Protein AF-X0K736-F1 (afdb_monomer_lite)

Secondary structure (DSSP, 8-state):
---PPTTHHHHHHHHHHTT-HHHHHHHHHHTTS-EETTEE-S-TTSPPEEHHHHHHHHHHHHHHH-HHHHHHHHHHHTT--TT-S-HHHHHHHHHHHHTTT--

Sequence (103 aa):
MVTFVEPWKTTYIDSIRQKRYGDAIWARYCIEGGVENGVIIGQGPNPDITVLDQTREDALEAKMNEPELFAEALELYRNTSSADGHPEVLEIIFDTDRMEHQD

Foldseek 3Di:
DQQFDPPLVVQLVVCVVQLLVQSNLQSVLPRSPQDDPQWRHDDPPDDIDGSQRVLLVVLLVCCVPPVVVLVVVLVSNVPHDPPRPGVSSNVSSVVSVVPPPDD

pLDDT: mean 89.6, std 13.62, range [35.59, 98.5]

Structure (mmCIF, N/CA/C/O backbone):
data_AF-X0K736-F1
#
_entry.id   AF-X0K736-F1
#
loop_
_atom_site.group_PDB
_atom_site.id
_atom_site.type_symbol
_atom_site.label_atom_id
_atom_site.label_alt_id
_atom_site.label_comp_id
_atom_site.label_asym_id
_atom_site.label_entity_id
_atom_site.label_seq_id
_atom_site.pdbx_PDB_ins_code
_atom_site.Cartn_x
_atom_site.Cartn_y
_atom_site.Cartn_z
_atom_site.occupancy
_atom_site.B_iso_or_equiv
_atom_site.auth_seq_id
_atom_site.auth_comp_id
_atom_site.auth_asym_id
_atom_site.auth_atom_id
_atom_site.pdbx_PDB_model_num
ATOM 1 N N . MET A 1 1 ? 2.415 14.792 -21.076 1.00 55.19 1 MET A N 1
ATOM 2 C CA . MET A 1 1 ? 1.302 13.823 -21.008 1.00 55.19 1 MET A CA 1
ATOM 3 C C . MET A 1 1 ? 1.765 12.736 -20.060 1.00 55.19 1 MET A C 1
ATOM 5 O O . MET A 1 1 ? 2.778 12.118 -20.360 1.00 55.19 1 MET A O 1
ATOM 9 N N . VAL A 1 2 ? 1.129 12.594 -18.894 1.00 64.56 2 VAL A N 1
ATOM 10 C CA . VAL A 1 2 ? 1.463 11.501 -17.968 1.00 64.56 2 VAL A CA 1
ATOM 11 C C . VAL A 1 2 ? 1.065 10.202 -18.658 1.00 64.56 2 VAL A C 1
ATOM 13 O O . VAL A 1 2 ? -0.057 10.088 -19.154 1.00 64.56 2 VAL A O 1
ATOM 16 N N . THR A 1 3 ? 2.009 9.273 -18.776 1.00 79.69 3 THR A N 1
ATOM 17 C CA . THR A 1 3 ? 1.763 7.968 -19.391 1.00 79.69 3 THR A CA 1
ATOM 18 C C . THR A 1 3 ? 1.707 6.952 -18.271 1.00 79.69 3 THR A C 1
ATOM 20 O O . THR A 1 3 ? 2.706 6.735 -17.596 1.00 79.69 3 THR A O 1
ATOM 23 N N . PHE A 1 4 ? 0.535 6.358 -18.060 1.00 86.38 4 PHE A N 1
ATOM 24 C CA . PHE A 1 4 ? 0.381 5.291 -17.081 1.00 86.38 4 PHE A CA 1
ATOM 25 C C . PHE A 1 4 ? 0.829 3.966 -17.682 1.00 86.38 4 PHE A C 1
ATOM 27 O O . PHE A 1 4 ? 0.331 3.566 -18.738 1.00 86.38 4 PHE A O 1
ATOM 34 N N . VAL A 1 5 ? 1.776 3.310 -17.019 1.00 89.62 5 VAL A N 1
ATOM 35 C CA . VAL A 1 5 ? 2.409 2.090 -17.514 1.00 89.62 5 VAL A CA 1
ATOM 36 C C . VAL A 1 5 ? 1.667 0.840 -17.031 1.00 89.62 5 VAL A C 1
ATOM 38 O O . VAL A 1 5 ? 1.158 0.772 -15.909 1.00 89.62 5 VAL A O 1
ATOM 41 N N . GLU A 1 6 ? 1.594 -0.170 -17.895 1.00 91.56 6 GLU A N 1
ATOM 42 C CA . GLU A 1 6 ? 1.133 -1.508 -17.514 1.00 91.56 6 GLU A CA 1
ATOM 43 C C . GLU A 1 6 ? 2.297 -2.320 -16.911 1.00 91.56 6 GLU A C 1
ATOM 45 O O . GLU A 1 6 ? 3.446 -2.106 -17.306 1.00 91.56 6 GLU A O 1
ATOM 50 N N . PRO A 1 7 ? 2.033 -3.256 -15.976 1.00 93.69 7 PRO A N 1
ATOM 51 C CA . PRO A 1 7 ? 0.711 -3.685 -15.498 1.00 93.69 7 PRO A CA 1
ATOM 52 C C . PRO A 1 7 ? 0.119 -2.800 -14.387 1.00 93.69 7 PRO A C 1
ATOM 54 O O . PRO A 1 7 ? -0.999 -3.040 -13.940 1.00 93.69 7 PRO A O 1
ATOM 57 N N . TRP A 1 8 ? 0.851 -1.787 -13.917 1.00 95.31 8 TRP A N 1
ATOM 58 C CA . TRP A 1 8 ? 0.534 -1.046 -12.691 1.00 95.31 8 TRP A CA 1
ATOM 59 C C . TRP A 1 8 ? -0.812 -0.329 -12.723 1.00 95.31 8 TRP A C 1
ATOM 61 O O . TRP A 1 8 ? -1.521 -0.317 -11.720 1.00 95.31 8 TRP A O 1
ATOM 71 N N . LYS A 1 9 ? -1.220 0.194 -13.881 1.00 94.38 9 LYS A N 1
ATOM 72 C CA . LYS A 1 9 ? -2.563 0.756 -14.053 1.00 94.38 9 LYS A CA 1
ATOM 73 C C . LYS A 1 9 ? -3.659 -0.282 -13.800 1.00 94.38 9 LYS A C 1
ATOM 75 O O . LYS A 1 9 ? -4.609 -0.002 -13.067 1.00 94.38 9 LYS A O 1
ATOM 80 N N . THR A 1 10 ? -3.545 -1.458 -14.413 1.00 96.31 10 THR A N 1
ATOM 81 C CA . THR A 1 10 ? -4.508 -2.549 -14.215 1.00 96.31 10 THR A CA 1
ATOM 82 C C . THR A 1 10 ? -4.480 -3.031 -12.767 1.00 96.31 10 THR A C 1
ATOM 84 O O . THR A 1 10 ? -5.533 -3.123 -12.136 1.00 96.31 10 THR A O 1
ATOM 87 N N . THR A 1 11 ? -3.283 -3.226 -12.204 1.00 96.88 11 THR A N 1
ATOM 88 C CA . THR A 1 11 ? -3.093 -3.613 -10.801 1.00 96.88 11 THR A CA 1
ATOM 89 C C . THR A 1 11 ? -3.772 -2.630 -9.856 1.00 96.88 11 THR A C 1
ATOM 91 O O . THR A 1 11 ? -4.523 -3.062 -8.994 1.00 96.88 11 THR A O 1
ATOM 94 N N . TYR A 1 12 ? -3.595 -1.319 -10.043 1.00 97.19 12 TYR A N 1
ATOM 95 C CA . TYR A 1 12 ? -4.221 -0.294 -9.205 1.00 97.19 12 TYR A CA 1
ATOM 96 C C . TYR A 1 12 ? -5.747 -0.459 -9.129 1.00 97.19 12 TYR A C 1
ATOM 98 O O . TYR A 1 12 ? -6.327 -0.526 -8.044 1.00 97.19 12 TYR A O 1
ATOM 106 N N . ILE A 1 13 ? -6.401 -0.578 -10.288 1.00 97.00 13 ILE A N 1
ATOM 107 C CA . ILE A 1 13 ? -7.862 -0.684 -10.380 1.00 97.00 13 ILE A CA 1
ATOM 108 C C . ILE A 1 13 ? -8.360 -1.996 -9.766 1.00 97.00 13 ILE A C 1
ATOM 110 O O . ILE A 1 13 ? -9.324 -1.996 -8.994 1.00 97.00 13 ILE A O 1
ATOM 114 N N . ASP A 1 14 ? -7.727 -3.115 -10.111 1.00 98.19 14 ASP A N 1
ATOM 115 C CA . ASP A 1 14 ? -8.155 -4.430 -9.641 1.00 98.19 14 ASP A CA 1
ATOM 116 C C . ASP A 1 14 ? -7.914 -4.599 -8.141 1.00 98.19 14 ASP A C 1
ATOM 118 O O . ASP A 1 14 ? -8.773 -5.136 -7.440 1.00 98.19 14 ASP A O 1
ATOM 122 N N . SER A 1 15 ? -6.806 -4.072 -7.625 1.00 98.19 15 SER A N 1
ATOM 123 C CA . SER A 1 15 ? -6.492 -4.069 -6.199 1.00 98.19 15 SER A CA 1
ATOM 124 C C . SER A 1 15 ? -7.526 -3.291 -5.387 1.00 98.19 15 SER A C 1
ATOM 126 O O . SER A 1 15 ? -8.032 -3.825 -4.403 1.00 98.19 15 SER A O 1
ATOM 128 N N . ILE A 1 16 ? -7.966 -2.111 -5.842 1.00 97.62 16 ILE A N 1
ATOM 129 C CA . ILE A 1 16 ? -9.068 -1.378 -5.189 1.00 97.62 16 ILE A CA 1
ATOM 130 C C . ILE A 1 16 ? -10.350 -2.216 -5.167 1.00 97.62 16 ILE A C 1
ATOM 132 O O . ILE A 1 16 ? -10.982 -2.370 -4.122 1.00 97.62 16 ILE A O 1
ATOM 136 N N . ARG A 1 17 ? -10.734 -2.801 -6.309 1.00 97.75 17 ARG A N 1
ATOM 137 C CA . ARG A 1 17 ? -11.958 -3.619 -6.417 1.00 97.75 17 ARG A CA 1
ATOM 138 C C . ARG A 1 17 ? -11.926 -4.849 -5.515 1.00 97.75 17 ARG A C 1
ATOM 140 O O . ARG A 1 17 ? -12.962 -5.255 -4.995 1.00 97.75 17 ARG A O 1
ATOM 147 N N . GLN A 1 18 ? -10.749 -5.436 -5.341 1.00 98.12 18 GLN A N 1
ATOM 148 C CA . GLN A 1 18 ? -10.521 -6.620 -4.515 1.00 98.12 18 GLN A CA 1
ATOM 149 C C . GLN A 1 18 ? -10.193 -6.280 -3.056 1.00 98.12 18 GLN A C 1
ATOM 151 O O . GLN A 1 18 ? -9.929 -7.193 -2.275 1.00 98.12 18 GLN A O 1
ATOM 156 N N . LYS A 1 19 ? -10.225 -4.992 -2.681 1.00 98.25 19 LYS A N 1
ATOM 157 C CA . LYS A 1 19 ? -9.849 -4.489 -1.353 1.00 98.25 19 LYS A CA 1
ATOM 158 C C . LYS A 1 19 ? -8.420 -4.866 -0.948 1.00 98.25 19 LYS A C 1
ATOM 160 O O . LYS A 1 19 ? -8.170 -5.113 0.219 1.00 98.25 19 LYS A O 1
ATOM 165 N N . ARG A 1 20 ? -7.497 -4.955 -1.902 1.00 98.50 20 ARG A N 1
ATOM 166 C CA . ARG A 1 20 ? -6.055 -5.112 -1.663 1.00 98.50 20 ARG A CA 1
ATOM 167 C C . ARG A 1 20 ? -5.425 -3.720 -1.645 1.00 98.50 20 ARG A C 1
ATOM 169 O O . ARG A 1 20 ? -4.910 -3.247 -2.655 1.00 98.50 20 ARG A O 1
ATOM 176 N N . TYR A 1 21 ? -5.628 -2.982 -0.560 1.00 98.44 21 TYR A N 1
ATOM 177 C CA . TYR A 1 21 ? -5.279 -1.561 -0.517 1.00 98.44 21 TYR A CA 1
ATOM 178 C C . TYR A 1 21 ? -3.767 -1.301 -0.497 1.00 98.44 21 TYR A C 1
ATOM 180 O O . TYR A 1 21 ? -3.336 -0.309 -1.083 1.00 98.44 21 TYR A O 1
ATOM 188 N N . GLY A 1 22 ? -2.965 -2.195 0.084 1.00 98.06 22 GLY A N 1
ATOM 189 C CA . GLY A 1 22 ? -1.504 -2.137 0.025 1.00 98.06 22 GLY A CA 1
ATOM 190 C C . GLY A 1 22 ? -1.017 -2.242 -1.416 1.00 98.06 22 GLY A C 1
ATOM 191 O O . GLY A 1 22 ? -0.325 -1.349 -1.905 1.00 98.06 22 GLY A O 1
ATOM 192 N N . ASP A 1 23 ? -1.502 -3.246 -2.151 1.00 98.38 23 ASP A N 1
ATOM 193 C CA . ASP A 1 23 ? -1.229 -3.389 -3.587 1.00 98.38 23 ASP A CA 1
ATOM 194 C C . ASP A 1 23 ? -1.668 -2.168 -4.408 1.00 98.38 23 ASP A C 1
ATOM 196 O O . ASP A 1 23 ? -1.008 -1.802 -5.382 1.00 98.38 23 ASP A O 1
ATOM 200 N N . ALA A 1 24 ? -2.798 -1.542 -4.062 1.00 98.12 24 ALA A N 1
ATOM 201 C CA . ALA A 1 24 ? -3.265 -0.343 -4.753 1.00 98.12 24 ALA A CA 1
ATOM 202 C C . ALA A 1 24 ? -2.313 0.842 -4.521 1.00 98.12 24 ALA A C 1
ATOM 204 O O . ALA A 1 24 ? -1.945 1.534 -5.469 1.00 98.12 24 ALA A O 1
ATOM 205 N N . ILE A 1 25 ? -1.873 1.068 -3.285 1.00 97.19 25 ILE A N 1
ATOM 206 C CA . ILE A 1 25 ? -0.926 2.142 -2.958 1.00 97.19 25 ILE A CA 1
ATOM 207 C C . ILE A 1 25 ? 0.432 1.875 -3.618 1.00 97.19 25 ILE A C 1
ATOM 209 O O . ILE A 1 25 ? 0.976 2.761 -4.274 1.00 97.19 25 ILE A O 1
ATOM 213 N N . TRP A 1 26 ? 0.933 0.641 -3.557 1.00 97.06 26 TRP A N 1
ATOM 214 C CA . TRP A 1 26 ? 2.162 0.246 -4.247 1.00 97.06 26 TRP A CA 1
ATOM 215 C C . TRP A 1 26 ? 2.083 0.510 -5.756 1.00 97.06 26 TRP A C 1
ATOM 217 O O . TRP A 1 26 ? 2.961 1.145 -6.350 1.00 97.06 26 TRP A O 1
ATOM 227 N N . ALA A 1 27 ? 0.990 0.073 -6.389 1.00 96.31 27 ALA A N 1
ATOM 228 C CA . ALA A 1 27 ? 0.766 0.280 -7.812 1.00 96.31 27 ALA A CA 1
ATOM 229 C C . ALA A 1 27 ? 0.698 1.768 -8.180 1.00 96.31 27 ALA A C 1
ATOM 231 O O . ALA A 1 27 ? 1.158 2.132 -9.260 1.00 96.31 27 ALA A O 1
ATOM 232 N N . ARG A 1 28 ? 0.185 2.632 -7.291 1.00 94.38 28 ARG A N 1
ATOM 233 C CA . ARG A 1 28 ? 0.157 4.088 -7.496 1.00 94.38 28 ARG A CA 1
ATOM 234 C C . ARG A 1 28 ? 1.563 4.669 -7.638 1.00 94.38 28 ARG A C 1
ATOM 236 O O . ARG A 1 28 ? 1.759 5.480 -8.534 1.00 94.38 28 ARG A O 1
ATOM 243 N N . TYR A 1 29 ? 2.533 4.248 -6.829 1.00 92.00 29 TYR A N 1
ATOM 244 C CA . TYR A 1 29 ? 3.919 4.709 -6.997 1.00 92.00 29 TYR A CA 1
ATOM 245 C C . TYR A 1 29 ? 4.546 4.188 -8.294 1.00 92.00 29 TYR A C 1
ATOM 247 O O . TYR A 1 29 ? 5.314 4.886 -8.950 1.00 92.00 29 TYR A O 1
ATOM 255 N N . CYS A 1 30 ? 4.179 2.977 -8.711 1.00 91.69 30 CYS A N 1
ATOM 256 C CA . CYS A 1 30 ? 4.745 2.354 -9.903 1.00 91.69 30 CYS A CA 1
ATOM 257 C C . CYS A 1 30 ? 4.108 2.829 -11.224 1.00 91.69 30 CYS A C 1
ATOM 259 O O . CYS A 1 30 ? 4.695 2.635 -12.291 1.00 91.69 30 CYS A O 1
ATOM 261 N N . ILE A 1 31 ? 2.913 3.435 -11.186 1.00 90.50 31 ILE A N 1
ATOM 262 C CA . ILE A 1 31 ? 2.090 3.704 -12.379 1.00 90.50 31 ILE A CA 1
ATOM 263 C C . ILE A 1 31 ? 2.730 4.687 -13.365 1.00 90.50 31 ILE A C 1
ATOM 265 O O . ILE A 1 31 ? 2.385 4.666 -14.544 1.00 90.50 31 ILE A O 1
ATOM 269 N N . GLU A 1 32 ? 3.678 5.512 -12.922 1.00 85.06 32 GLU A N 1
ATOM 270 C CA . GLU A 1 32 ? 4.410 6.455 -13.780 1.00 85.06 32 GLU A CA 1
ATOM 271 C C . GLU A 1 32 ? 5.710 5.869 -14.362 1.00 85.06 32 GLU A C 1
ATOM 273 O O . GLU A 1 32 ? 6.394 6.530 -15.140 1.00 85.06 32 GLU A O 1
ATOM 278 N N . GLY A 1 33 ? 6.045 4.615 -14.033 1.00 78.38 33 GLY A N 1
ATOM 279 C CA . GLY A 1 33 ? 7.183 3.892 -14.612 1.00 78.38 33 GLY A CA 1
ATOM 280 C C . GLY A 1 33 ? 8.548 4.253 -14.023 1.00 78.38 33 GLY A C 1
ATOM 281 O O . GLY A 1 33 ? 9.560 3.804 -14.548 1.00 78.38 33 GLY A O 1
ATOM 282 N N . GLY A 1 34 ? 8.582 5.033 -12.942 1.00 83.56 34 GLY A N 1
ATOM 283 C CA . GLY A 1 34 ? 9.804 5.444 -12.246 1.00 83.56 34 GLY A CA 1
ATOM 284 C C . GLY A 1 34 ? 10.158 4.580 -11.038 1.00 83.56 34 GLY A C 1
ATOM 285 O O . GLY A 1 34 ? 10.776 5.096 -10.120 1.00 83.56 34 GLY A O 1
ATOM 286 N N . VAL A 1 35 ? 9.726 3.315 -10.984 1.00 87.19 35 VAL A N 1
ATOM 287 C CA . VAL A 1 35 ? 10.015 2.420 -9.850 1.00 87.19 35 VAL A CA 1
ATOM 288 C C . VAL A 1 35 ? 10.713 1.155 -10.328 1.00 87.19 35 VAL A C 1
ATOM 290 O O . VAL A 1 35 ? 10.162 0.400 -11.129 1.00 87.19 35 VAL A O 1
ATOM 293 N N . GLU A 1 36 ? 11.897 0.890 -9.782 1.00 87.25 36 GLU A N 1
ATOM 294 C CA . GLU A 1 36 ? 12.688 -0.313 -10.030 1.00 87.25 36 GLU A CA 1
ATOM 295 C C . GLU A 1 36 ? 12.979 -1.027 -8.707 1.00 87.25 36 GLU A C 1
ATOM 297 O O . GLU A 1 36 ? 13.526 -0.440 -7.780 1.00 87.25 36 GLU A O 1
ATOM 302 N N . ASN A 1 37 ? 12.601 -2.306 -8.597 1.00 87.19 37 ASN A N 1
ATOM 303 C CA . ASN A 1 37 ? 12.803 -3.121 -7.387 1.00 87.19 37 ASN A CA 1
ATOM 304 C C . ASN A 1 37 ? 12.312 -2.449 -6.083 1.00 87.19 37 ASN A C 1
ATOM 306 O O . ASN A 1 37 ? 12.945 -2.579 -5.038 1.00 87.19 37 ASN A O 1
ATOM 310 N N . GLY A 1 38 ? 11.189 -1.724 -6.148 1.00 86.62 38 GLY A N 1
ATOM 311 C CA . GLY A 1 38 ? 10.623 -1.007 -4.998 1.00 86.62 38 GLY A CA 1
ATOM 312 C C . GLY A 1 38 ? 11.320 0.313 -4.661 1.00 86.62 38 GLY A C 1
ATOM 313 O O . GLY A 1 38 ? 11.042 0.891 -3.612 1.00 86.62 38 GLY A O 1
ATOM 314 N N . VAL A 1 39 ? 12.203 0.799 -5.532 1.00 90.12 39 VAL A N 1
ATOM 315 C CA . VAL A 1 39 ? 12.904 2.077 -5.396 1.00 90.12 39 VAL A CA 1
ATOM 316 C C . VAL A 1 39 ? 12.396 3.041 -6.457 1.00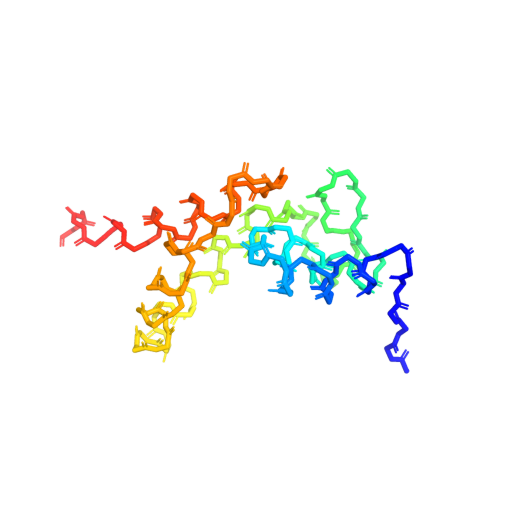 90.12 39 VAL A C 1
ATOM 318 O O . VAL A 1 39 ? 12.368 2.702 -7.637 1.00 90.12 39 VAL A O 1
ATOM 321 N N . ILE A 1 40 ? 11.975 4.229 -6.039 1.00 87.69 40 ILE A N 1
ATOM 322 C CA . ILE A 1 40 ? 11.582 5.327 -6.914 1.00 87.69 40 ILE A CA 1
ATOM 323 C C . ILE A 1 40 ? 12.867 5.968 -7.453 1.00 87.69 40 ILE A C 1
ATOM 325 O O . ILE A 1 40 ? 13.649 6.539 -6.695 1.00 87.69 40 ILE A O 1
ATOM 329 N N . ILE A 1 41 ? 13.083 5.851 -8.762 1.00 82.62 41 ILE A N 1
ATOM 330 C CA . ILE A 1 41 ? 14.276 6.311 -9.476 1.00 82.62 41 ILE A CA 1
ATOM 331 C C . ILE A 1 41 ? 13.957 7.588 -10.257 1.00 82.62 41 ILE A C 1
ATOM 333 O O . ILE A 1 41 ? 12.961 7.672 -10.980 1.00 82.62 41 ILE A O 1
ATOM 337 N N . GLY A 1 42 ? 14.852 8.575 -10.176 1.00 65.00 42 GLY A N 1
ATOM 338 C CA . GLY A 1 42 ? 14.893 9.696 -11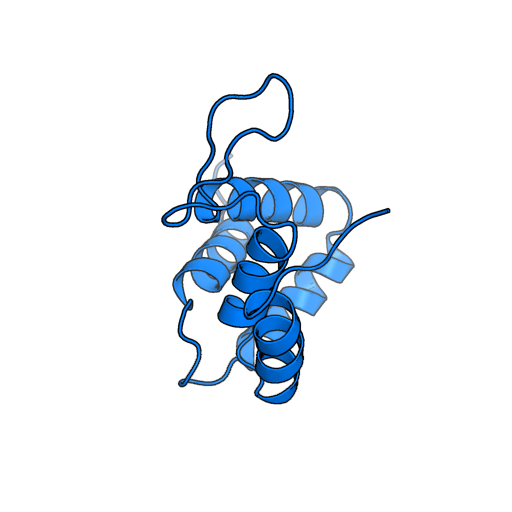.123 1.00 65.00 42 GLY A CA 1
ATOM 339 C C . GLY A 1 42 ? 13.788 10.751 -10.981 1.00 65.00 42 GLY A C 1
ATOM 340 O O . GLY A 1 42 ? 13.591 11.546 -11.903 1.00 65.00 42 GLY A O 1
ATOM 341 N N . GLN A 1 43 ? 13.083 10.801 -9.849 1.00 59.41 43 GLN A N 1
ATOM 342 C CA . GLN A 1 43 ? 12.106 11.852 -9.549 1.00 59.41 43 GLN A CA 1
ATOM 343 C C . GLN A 1 43 ? 12.799 13.039 -8.845 1.00 59.41 43 GLN A C 1
ATOM 345 O O . GLN A 1 43 ? 12.898 13.103 -7.624 1.00 59.41 43 GLN A O 1
ATOM 350 N N . GLY A 1 44 ? 13.287 14.009 -9.628 1.00 59.69 44 GLY A N 1
ATOM 351 C CA . GLY A 1 44 ? 13.793 15.297 -9.120 1.00 59.69 44 GLY A CA 1
ATOM 352 C C . GLY A 1 44 ? 15.257 15.299 -8.630 1.00 59.69 44 GLY A C 1
ATOM 353 O O . GLY A 1 44 ? 16.030 14.420 -8.994 1.00 59.69 44 GLY A O 1
ATOM 354 N N . PRO A 1 45 ? 15.686 16.321 -7.858 1.00 58.78 45 PRO A N 1
ATOM 355 C CA . PRO A 1 45 ? 17.058 16.439 -7.342 1.00 58.78 45 PRO A CA 1
ATOM 356 C C . PRO A 1 45 ? 17.348 15.529 -6.134 1.00 58.78 45 PRO A C 1
ATOM 358 O O . PRO A 1 45 ? 18.446 15.587 -5.580 1.00 58.78 45 PRO A O 1
ATOM 361 N N . ASN A 1 46 ? 16.363 14.743 -5.698 1.00 57.41 46 ASN A N 1
ATOM 362 C CA . ASN A 1 46 ? 16.435 13.927 -4.495 1.00 57.41 46 ASN A CA 1
ATOM 363 C C . ASN A 1 46 ? 17.069 12.556 -4.784 1.00 57.41 46 ASN A C 1
ATOM 365 O O . ASN A 1 46 ? 16.989 12.070 -5.914 1.00 57.41 46 ASN A O 1
ATOM 369 N N . PRO A 1 47 ? 17.727 11.945 -3.783 1.00 68.62 47 PRO A N 1
ATOM 370 C CA . PRO A 1 47 ? 18.267 10.598 -3.911 1.00 68.62 47 PRO A CA 1
ATOM 371 C C . PRO A 1 47 ? 17.150 9.574 -4.133 1.00 68.62 47 PRO A C 1
ATOM 373 O O . PRO A 1 47 ? 16.006 9.801 -3.743 1.00 68.62 47 PRO A O 1
ATOM 376 N N . ASP A 1 48 ? 17.519 8.435 -4.718 1.00 84.19 48 ASP A N 1
ATOM 377 C CA . ASP A 1 48 ? 16.657 7.260 -4.826 1.00 84.19 48 ASP A CA 1
ATOM 378 C C . ASP A 1 48 ? 16.027 6.936 -3.458 1.00 84.19 48 ASP A C 1
ATOM 380 O O . ASP A 1 48 ? 16.735 6.781 -2.457 1.00 84.19 48 ASP A O 1
ATOM 384 N N . ILE A 1 49 ? 14.698 6.843 -3.415 1.00 89.12 49 ILE A N 1
ATOM 385 C CA . ILE A 1 49 ? 13.920 6.585 -2.197 1.00 89.12 49 ILE A CA 1
ATOM 386 C C . ILE A 1 49 ? 13.098 5.316 -2.381 1.00 89.12 49 ILE A C 1
ATOM 388 O O . ILE A 1 49 ? 12.589 5.038 -3.466 1.00 89.12 49 ILE A O 1
ATOM 392 N N . THR A 1 50 ? 12.972 4.501 -1.336 1.00 92.75 50 THR A N 1
ATOM 393 C CA . THR A 1 50 ? 12.123 3.311 -1.422 1.00 92.75 50 THR A CA 1
ATOM 394 C C . THR A 1 50 ? 10.648 3.712 -1.412 1.00 92.75 50 THR A C 1
ATOM 396 O O . THR A 1 50 ? 10.262 4.692 -0.777 1.00 92.75 50 THR A O 1
ATOM 399 N N . VAL A 1 51 ? 9.793 2.929 -2.072 1.00 93.56 51 VAL A N 1
ATOM 400 C CA . VAL A 1 51 ? 8.332 3.116 -2.026 1.00 93.56 51 VAL A CA 1
ATOM 401 C C . VAL A 1 51 ? 7.823 3.124 -0.581 1.00 93.56 51 VAL A C 1
ATOM 403 O O . VAL A 1 51 ? 6.911 3.875 -0.249 1.00 93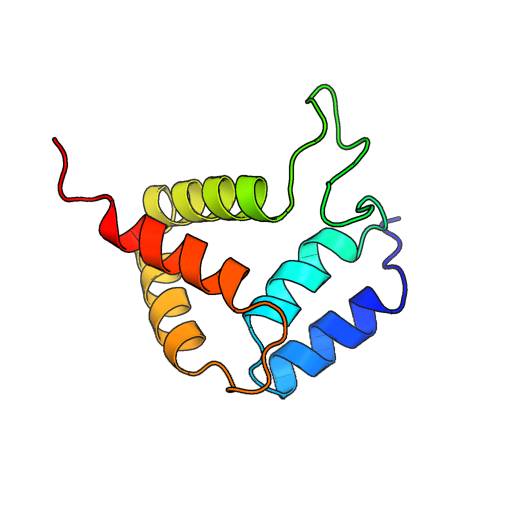.56 51 VAL A O 1
ATOM 406 N N . LEU A 1 52 ? 8.436 2.326 0.295 1.00 94.94 52 LEU A N 1
ATOM 407 C CA . LEU A 1 52 ? 8.078 2.237 1.709 1.00 94.94 52 LEU A CA 1
ATOM 408 C C . LEU A 1 52 ? 8.451 3.501 2.492 1.00 94.94 52 LEU A C 1
ATOM 410 O O . LEU A 1 52 ? 7.657 3.973 3.305 1.00 94.94 52 LEU A O 1
ATOM 414 N N . ASP A 1 53 ? 9.629 4.072 2.239 1.00 92.94 53 ASP A N 1
ATOM 415 C CA . ASP A 1 53 ? 10.037 5.323 2.880 1.00 92.94 53 ASP A CA 1
ATOM 416 C C . ASP A 1 53 ? 9.189 6.497 2.387 1.00 92.94 53 ASP A C 1
ATOM 418 O O . ASP A 1 53 ? 8.692 7.257 3.216 1.00 92.94 53 ASP A O 1
ATOM 422 N N . GLN A 1 54 ? 8.907 6.575 1.081 1.00 93.44 54 GLN A N 1
ATOM 423 C CA . GLN A 1 54 ? 7.989 7.583 0.541 1.00 93.44 54 GLN A CA 1
ATOM 424 C C . GLN A 1 54 ? 6.569 7.415 1.101 1.00 93.44 54 GLN A C 1
ATOM 426 O O . GLN A 1 54 ? 5.929 8.397 1.456 1.00 93.44 54 GLN A O 1
ATOM 431 N N . THR A 1 55 ? 6.090 6.176 1.262 1.00 95.69 55 THR A N 1
ATOM 432 C CA . THR A 1 55 ? 4.791 5.902 1.902 1.00 95.69 55 THR A CA 1
ATOM 433 C C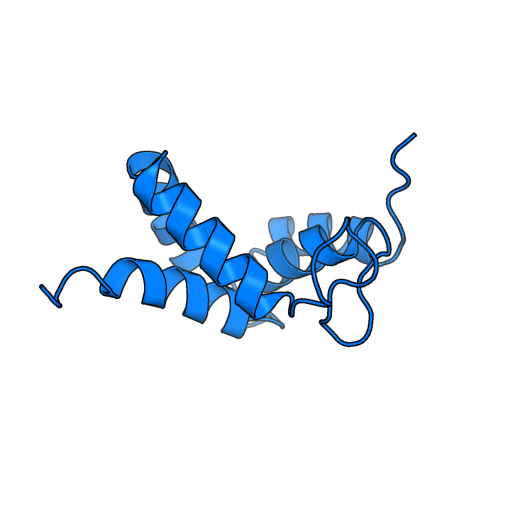 . THR A 1 55 ? 4.753 6.454 3.326 1.00 95.69 55 THR A C 1
ATOM 435 O O . THR A 1 55 ? 3.738 7.008 3.743 1.00 95.69 55 THR A O 1
ATOM 438 N N . ARG A 1 56 ? 5.845 6.314 4.089 1.00 95.19 56 ARG A N 1
ATOM 439 C CA . ARG A 1 56 ? 5.932 6.854 5.451 1.00 95.19 56 ARG A CA 1
ATOM 440 C C . ARG A 1 56 ? 5.873 8.379 5.453 1.00 95.19 56 ARG A C 1
ATOM 442 O O . ARG A 1 56 ? 5.150 8.937 6.276 1.00 95.19 56 ARG A O 1
ATOM 449 N N . GLU A 1 57 ? 6.621 9.032 4.565 1.00 94.00 57 GLU A N 1
ATOM 450 C CA . GLU A 1 57 ? 6.609 10.493 4.418 1.00 94.00 57 GLU A CA 1
ATOM 451 C C . GLU A 1 57 ? 5.211 11.000 4.049 1.00 94.00 57 GLU A C 1
ATOM 453 O O . GLU A 1 57 ? 4.671 11.855 4.751 1.00 94.00 57 GLU A O 1
ATOM 458 N N . ASP A 1 58 ? 4.579 10.394 3.042 1.00 94.56 58 ASP A N 1
ATOM 459 C CA . ASP A 1 58 ? 3.231 10.754 2.597 1.00 94.56 58 ASP A CA 1
ATOM 460 C C . ASP A 1 58 ? 2.189 10.511 3.705 1.00 94.56 58 ASP A C 1
ATOM 462 O O . ASP A 1 58 ? 1.265 11.304 3.881 1.00 94.56 58 ASP A O 1
ATOM 466 N N . ALA A 1 59 ? 2.334 9.438 4.493 1.00 96.19 59 ALA A N 1
ATOM 467 C CA . ALA A 1 59 ? 1.458 9.158 5.630 1.00 96.19 59 ALA A CA 1
ATOM 468 C C . ALA A 1 59 ? 1.612 10.196 6.752 1.00 96.19 59 ALA A C 1
ATOM 470 O O . ALA A 1 59 ? 0.613 10.611 7.341 1.00 96.19 59 ALA A O 1
ATOM 471 N N . LEU A 1 60 ? 2.845 10.621 7.054 1.00 95.81 60 LEU A N 1
ATOM 472 C CA . LEU A 1 60 ? 3.119 11.671 8.041 1.00 95.81 60 LEU A CA 1
ATOM 473 C C . LEU A 1 60 ? 2.540 13.011 7.582 1.00 95.81 60 LEU A C 1
ATOM 475 O O . LEU A 1 60 ? 1.890 13.701 8.368 1.00 95.81 60 LEU A O 1
ATOM 479 N N . GLU A 1 61 ? 2.732 13.354 6.309 1.00 95.00 61 GLU A N 1
ATOM 480 C CA . GLU A 1 61 ? 2.178 14.565 5.711 1.00 95.00 61 GLU A CA 1
ATOM 481 C C . GLU A 1 61 ? 0.644 14.551 5.741 1.00 95.00 61 GLU A C 1
ATOM 483 O O . GLU A 1 61 ? 0.031 15.516 6.200 1.00 95.00 61 GLU A O 1
ATOM 488 N N . ALA A 1 62 ? 0.017 13.446 5.326 1.00 95.56 62 ALA A N 1
ATOM 489 C CA . ALA A 1 62 ? -1.434 13.289 5.346 1.00 95.56 62 ALA A CA 1
ATOM 490 C C . ALA A 1 62 ? -1.998 13.387 6.768 1.00 95.56 62 ALA A C 1
ATOM 492 O O . ALA A 1 62 ? -2.981 14.089 6.989 1.00 95.56 62 ALA A O 1
ATOM 493 N N . LYS A 1 63 ? -1.358 12.748 7.753 1.00 95.31 63 LYS A N 1
ATOM 494 C CA . LYS A 1 63 ? -1.765 12.841 9.161 1.00 95.31 63 LYS A CA 1
ATOM 495 C C . LYS A 1 63 ? -1.680 14.274 9.691 1.00 95.31 63 LYS A C 1
ATOM 497 O O . LYS A 1 63 ? -2.564 14.703 10.427 1.00 95.31 63 LYS A O 1
ATOM 502 N N . MET A 1 64 ? -0.631 15.011 9.326 1.00 95.56 64 MET A N 1
ATOM 503 C CA . MET A 1 64 ? -0.417 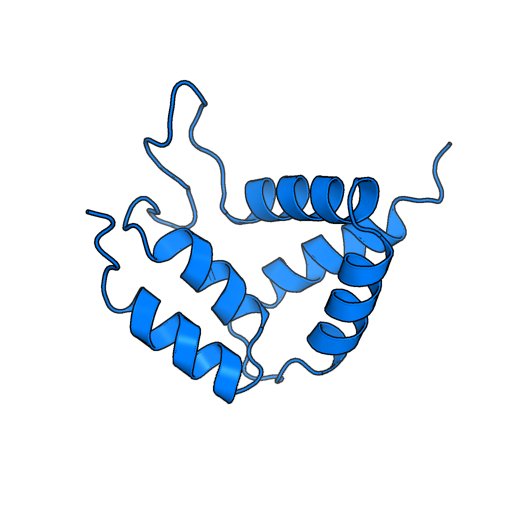16.388 9.778 1.00 95.56 64 MET A CA 1
ATOM 504 C C . MET A 1 64 ? -1.383 17.379 9.117 1.00 95.56 64 MET A C 1
ATOM 506 O O . MET A 1 64 ? -1.904 18.271 9.785 1.00 95.56 64 MET A O 1
ATOM 510 N N . ASN A 1 65 ? -1.607 17.240 7.810 1.00 96.69 65 ASN A N 1
ATOM 511 C CA . ASN A 1 65 ? -2.342 18.222 7.013 1.00 96.69 65 ASN A CA 1
ATOM 512 C C . ASN A 1 65 ? -3.837 17.898 6.889 1.00 96.69 65 ASN A C 1
ATOM 514 O O . ASN A 1 65 ? -4.657 18.813 6.813 1.00 96.69 65 ASN A O 1
ATOM 518 N N . GLU A 1 66 ? -4.199 16.615 6.877 1.00 96.31 66 GLU A N 1
ATOM 519 C CA . GLU A 1 66 ? -5.560 16.118 6.649 1.00 96.31 66 GLU A CA 1
ATOM 520 C C . GLU A 1 66 ? -5.936 14.992 7.644 1.00 96.31 66 GLU A C 1
ATOM 522 O O . GLU A 1 66 ? -6.322 13.895 7.232 1.00 96.31 66 GLU A O 1
ATOM 527 N N . PRO A 1 67 ? -5.862 15.230 8.971 1.00 95.25 67 PRO A N 1
ATOM 528 C CA . PRO A 1 67 ? -6.011 14.182 9.989 1.00 95.25 67 PRO A CA 1
ATOM 529 C C . PRO A 1 67 ? -7.351 13.431 9.934 1.00 95.25 67 PRO A C 1
ATOM 531 O O . PRO A 1 67 ? -7.396 12.237 10.220 1.00 95.25 67 PRO A O 1
ATOM 534 N N . GLU A 1 68 ? -8.443 14.102 9.551 1.0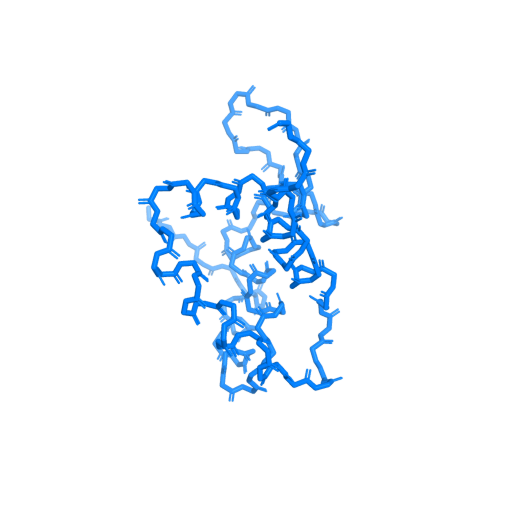0 96.50 68 GLU A N 1
ATOM 535 C CA . GLU A 1 68 ? -9.763 13.466 9.413 1.00 96.50 68 GLU A CA 1
ATOM 536 C C . GLU A 1 68 ? -9.796 12.467 8.246 1.00 96.50 68 GLU A C 1
ATOM 538 O O . GLU A 1 68 ? -10.272 11.343 8.410 1.00 96.50 68 GLU A O 1
ATOM 543 N N . LEU A 1 69 ? -9.230 12.840 7.091 1.00 96.12 69 LEU A N 1
ATOM 544 C CA . LEU A 1 69 ? -9.129 11.956 5.925 1.00 96.12 69 LEU A CA 1
ATOM 545 C C . LEU A 1 69 ? -8.122 10.832 6.162 1.00 96.12 69 LEU A C 1
ATOM 547 O O . LEU A 1 69 ? -8.336 9.706 5.714 1.00 96.12 69 LEU A O 1
ATOM 551 N N . PHE A 1 70 ? -7.048 11.112 6.902 1.00 96.69 70 PHE A N 1
ATOM 552 C CA . PHE A 1 70 ? -6.113 10.087 7.343 1.00 96.69 70 PHE A CA 1
ATOM 553 C C . PHE A 1 70 ? -6.821 9.044 8.216 1.00 96.69 70 PHE A C 1
ATOM 555 O O . PHE A 1 70 ? -6.743 7.853 7.921 1.00 96.69 70 PHE A O 1
ATOM 562 N N . ALA A 1 71 ? -7.584 9.470 9.228 1.00 97.00 71 ALA A N 1
ATOM 563 C CA . ALA A 1 71 ? -8.359 8.567 10.076 1.00 97.00 71 ALA A CA 1
ATOM 564 C C . ALA A 1 71 ? -9.387 7.741 9.276 1.00 97.00 71 ALA A C 1
ATOM 566 O O . ALA A 1 71 ? -9.471 6.526 9.468 1.00 97.00 71 ALA A O 1
ATOM 567 N N . GLU A 1 72 ? -10.111 8.357 8.336 1.00 97.44 72 GLU A N 1
ATOM 568 C CA . GLU A 1 72 ? -11.038 7.648 7.438 1.00 97.44 72 GLU A CA 1
ATOM 569 C C . GLU A 1 72 ? -10.309 6.599 6.580 1.00 97.44 72 GLU A C 1
ATOM 571 O O . GLU A 1 72 ? -10.769 5.461 6.439 1.00 97.44 72 GLU A O 1
ATOM 576 N N . ALA A 1 73 ? -9.131 6.940 6.051 1.00 96.81 73 ALA A N 1
ATOM 577 C CA . ALA A 1 73 ? -8.310 6.006 5.293 1.00 96.81 73 ALA A CA 1
ATOM 578 C C . ALA A 1 73 ? -7.873 4.809 6.152 1.00 96.81 73 ALA A C 1
ATOM 580 O O . ALA A 1 73 ? -7.947 3.671 5.685 1.00 96.81 73 ALA A O 1
ATOM 581 N N . LEU A 1 74 ? -7.493 5.022 7.419 1.00 97.69 74 LEU A N 1
ATOM 582 C CA . LEU A 1 74 ? -7.167 3.927 8.340 1.00 97.69 74 LEU A CA 1
ATOM 583 C C . LEU A 1 74 ? -8.358 2.981 8.540 1.00 97.69 74 LEU A C 1
ATOM 585 O O . LEU A 1 74 ? -8.185 1.761 8.511 1.00 97.69 74 LEU A O 1
ATOM 589 N N . GLU A 1 75 ? -9.569 3.512 8.726 1.00 97.31 75 GLU A N 1
ATOM 590 C CA . GLU A 1 75 ? -10.785 2.698 8.849 1.00 97.31 75 GLU A CA 1
ATOM 591 C C . GLU A 1 75 ? -11.067 1.889 7.578 1.00 97.31 75 GLU A C 1
ATOM 593 O O . GLU A 1 75 ? -11.401 0.699 7.651 1.00 97.31 75 GLU A O 1
ATOM 598 N N . LEU A 1 76 ? -10.875 2.496 6.404 1.00 96.44 76 LEU A N 1
ATOM 599 C CA . LEU A 1 76 ? -10.998 1.808 5.124 1.00 96.44 76 LEU A CA 1
ATOM 600 C C . LEU A 1 76 ? -9.973 0.671 5.006 1.00 96.44 76 LEU A C 1
ATOM 602 O O . LEU A 1 76 ? -10.343 -0.464 4.687 1.00 96.44 76 LEU A O 1
ATOM 606 N N . TYR A 1 77 ? -8.704 0.950 5.308 1.00 97.50 77 TYR A N 1
ATOM 607 C CA . TYR A 1 77 ? -7.594 0.006 5.167 1.00 97.50 77 TYR A CA 1
ATOM 608 C C . TYR A 1 77 ? -7.655 -1.161 6.153 1.00 97.50 77 TYR A C 1
ATOM 610 O O . TYR A 1 77 ? -7.194 -2.253 5.823 1.00 97.50 77 TYR A O 1
ATOM 618 N N . ARG A 1 78 ? -8.314 -1.011 7.312 1.00 96.69 78 ARG A N 1
ATOM 619 C CA . ARG A 1 78 ? -8.588 -2.142 8.225 1.00 96.69 78 ARG A CA 1
ATOM 620 C C . ARG A 1 78 ? -9.412 -3.252 7.574 1.00 96.69 78 ARG A C 1
ATOM 622 O O . ARG A 1 78 ? -9.353 -4.393 8.021 1.00 96.69 78 ARG A O 1
ATOM 629 N N . ASN A 1 79 ? -10.160 -2.933 6.519 1.00 96.19 79 ASN A N 1
ATOM 630 C CA . ASN A 1 79 ? -10.948 -3.894 5.753 1.00 96.19 79 ASN A CA 1
ATOM 631 C C . ASN A 1 79 ? -10.184 -4.475 4.551 1.00 96.19 79 ASN A C 1
ATOM 633 O O . ASN A 1 79 ? -10.824 -4.962 3.611 1.00 96.19 79 ASN A O 1
ATOM 637 N N . THR A 1 80 ? -8.848 -4.389 4.547 1.00 97.88 80 THR A N 1
ATOM 638 C CA . THR A 1 80 ? -8.026 -4.980 3.489 1.00 97.88 80 THR A CA 1
ATOM 639 C C . THR A 1 80 ? -8.216 -6.498 3.415 1.00 97.88 80 THR A C 1
ATOM 641 O O . THR A 1 80 ? -8.465 -7.183 4.411 1.00 97.88 80 THR A O 1
ATOM 644 N N . SER A 1 81 ? -8.134 -7.032 2.205 1.00 97.88 81 SER A N 1
ATOM 645 C CA . SER A 1 81 ? -8.220 -8.457 1.922 1.00 97.88 81 SER A CA 1
ATOM 646 C C . SER A 1 81 ? -6.961 -9.174 2.401 1.00 97.88 81 SER A C 1
ATOM 648 O O . SER A 1 81 ? -5.852 -8.684 2.227 1.00 97.88 81 SER A O 1
ATOM 650 N N . SER A 1 82 ? -7.100 -10.404 2.897 1.00 96.88 82 SER A N 1
ATOM 651 C CA . SER A 1 82 ? -5.947 -11.253 3.235 1.00 96.88 82 SER A CA 1
ATOM 652 C C . SER A 1 82 ? -5.117 -11.682 2.016 1.00 96.88 82 SER A C 1
ATOM 654 O O . SER A 1 82 ? -4.103 -12.352 2.176 1.00 96.88 82 SER A O 1
ATOM 656 N N . ALA A 1 83 ? -5.586 -11.377 0.803 1.00 97.75 83 ALA A N 1
ATOM 657 C CA . ALA A 1 83 ? -4.870 -11.613 -0.448 1.00 97.75 83 ALA A CA 1
ATOM 658 C C . ALA A 1 83 ? -4.022 -10.408 -0.899 1.00 97.75 83 ALA A C 1
ATOM 660 O O . ALA A 1 83 ? -3.503 -10.435 -2.015 1.00 97.75 83 ALA A O 1
ATOM 661 N N . ASP A 1 84 ? -3.943 -9.345 -0.092 1.00 97.69 84 ASP A N 1
ATOM 662 C CA . ASP A 1 84 ? -3.056 -8.205 -0.336 1.00 97.69 84 ASP A CA 1
ATOM 663 C C . ASP A 1 84 ? -1.595 -8.671 -0.378 1.00 97.69 84 ASP A C 1
ATOM 665 O O . ASP A 1 84 ? -1.138 -9.374 0.526 1.00 97.69 84 ASP A O 1
ATOM 669 N N . GLY A 1 85 ? -0.897 -8.344 -1.465 1.00 97.69 85 GLY A N 1
ATOM 670 C CA . GLY A 1 85 ? 0.496 -8.720 -1.683 1.00 97.69 85 GLY A CA 1
ATOM 671 C C . GLY A 1 85 ? 1.499 -7.767 -1.041 1.00 97.69 85 GLY A C 1
ATOM 672 O O . GLY A 1 85 ? 2.662 -8.145 -0.917 1.00 97.69 85 GLY A O 1
ATOM 673 N N . HIS A 1 86 ? 1.047 -6.586 -0.613 1.00 97.38 86 HIS A N 1
ATOM 674 C CA . HIS A 1 86 ? 1.870 -5.539 -0.016 1.00 97.38 86 HIS A CA 1
ATOM 675 C C . HIS A 1 86 ? 1.323 -5.075 1.348 1.00 97.38 86 HIS A C 1
ATOM 677 O O . HIS A 1 86 ? 1.072 -3.879 1.547 1.00 97.38 86 HIS A O 1
ATOM 683 N N . PRO A 1 87 ? 1.121 -5.987 2.323 1.00 97.31 87 PRO A N 1
ATOM 684 C CA . PRO A 1 87 ? 0.673 -5.610 3.663 1.00 97.31 87 PRO A CA 1
ATOM 685 C C . PRO A 1 87 ? 1.647 -4.651 4.364 1.00 97.31 87 PRO A C 1
ATOM 687 O O . PRO A 1 87 ? 1.197 -3.792 5.121 1.00 97.31 87 PRO A O 1
ATOM 690 N N . GLU A 1 88 ? 2.948 -4.725 4.064 1.00 97.62 88 GLU A N 1
ATOM 691 C CA . GLU A 1 88 ? 3.987 -3.853 4.624 1.00 97.62 88 GLU A CA 1
ATOM 692 C C . GLU A 1 88 ? 3.734 -2.361 4.345 1.00 97.62 88 GLU A C 1
ATOM 694 O O . GLU A 1 88 ? 4.099 -1.504 5.148 1.00 97.62 88 GLU A O 1
ATOM 699 N N . VAL A 1 89 ? 3.056 -2.035 3.238 1.00 97.88 89 VAL A N 1
ATOM 700 C CA . VAL A 1 89 ? 2.659 -0.658 2.906 1.00 97.88 89 VAL A CA 1
ATOM 701 C C . VAL A 1 89 ? 1.620 -0.150 3.904 1.00 97.88 89 VAL A C 1
ATOM 703 O O . VAL A 1 89 ? 1.715 0.977 4.386 1.00 97.88 89 VAL A O 1
ATOM 706 N N . LEU A 1 90 ? 0.640 -0.987 4.252 1.00 98.00 90 LEU A N 1
ATOM 707 C CA . LEU A 1 90 ? -0.397 -0.632 5.221 1.00 98.00 90 LEU A CA 1
ATOM 708 C C . LEU A 1 90 ? 0.155 -0.606 6.648 1.00 98.00 90 LEU A C 1
ATOM 710 O O . LEU A 1 90 ? -0.228 0.267 7.423 1.00 98.00 90 LEU A O 1
ATOM 714 N N . GLU A 1 91 ? 1.065 -1.522 6.991 1.00 97.19 91 GLU A N 1
ATOM 715 C CA . GLU A 1 91 ? 1.746 -1.544 8.292 1.00 97.19 91 GLU A CA 1
ATOM 716 C C . GLU A 1 91 ? 2.450 -0.215 8.580 1.00 97.19 91 GLU A C 1
ATOM 718 O O . GLU A 1 91 ? 2.248 0.354 9.650 1.00 97.19 91 GLU A O 1
ATOM 723 N N . ILE A 1 92 ? 3.179 0.339 7.605 1.00 96.88 92 ILE A N 1
ATOM 724 C CA . ILE A 1 92 ? 3.840 1.647 7.740 1.00 96.88 92 ILE A CA 1
ATOM 725 C C . ILE A 1 92 ? 2.832 2.762 8.024 1.00 96.88 92 ILE A C 1
ATOM 727 O O . ILE A 1 92 ? 3.061 3.588 8.906 1.00 96.88 92 ILE A O 1
ATOM 731 N N . ILE A 1 93 ? 1.707 2.779 7.306 1.00 97.06 93 ILE A N 1
ATOM 732 C CA . ILE A 1 93 ? 0.662 3.796 7.484 1.00 97.06 93 ILE A CA 1
ATOM 733 C C . ILE A 1 93 ? 0.030 3.680 8.881 1.00 97.06 93 ILE A C 1
ATOM 735 O O . ILE A 1 93 ? -0.157 4.690 9.562 1.00 97.06 93 ILE A O 1
ATOM 739 N N . PHE A 1 94 ? -0.263 2.459 9.343 1.00 97.00 94 PHE A N 1
ATOM 740 C CA . PHE A 1 94 ? -0.788 2.227 10.692 1.00 97.00 94 PHE A CA 1
ATOM 741 C C . PHE A 1 94 ? 0.227 2.560 11.786 1.00 97.00 94 PHE A C 1
ATOM 743 O O . PHE A 1 94 ? -0.159 3.052 12.845 1.00 97.00 94 PHE A O 1
ATOM 750 N N . ASP A 1 95 ? 1.514 2.313 11.565 1.00 95.62 95 ASP A N 1
ATOM 751 C CA . ASP A 1 95 ? 2.546 2.674 12.531 1.00 95.62 95 ASP A CA 1
ATOM 752 C C . ASP A 1 95 ? 2.701 4.194 12.643 1.00 95.62 95 ASP A C 1
ATOM 754 O O . ASP A 1 95 ? 2.823 4.692 13.761 1.00 95.62 95 ASP A O 1
ATOM 758 N N . THR A 1 96 ? 2.567 4.945 11.544 1.00 92.12 96 THR A N 1
ATOM 759 C CA . THR A 1 96 ? 2.540 6.419 11.568 1.00 92.12 96 THR A CA 1
ATOM 760 C C . THR A 1 96 ? 1.422 6.975 12.461 1.00 92.12 96 THR A C 1
ATOM 762 O O . THR A 1 96 ? 1.621 7.970 13.164 1.00 92.12 96 THR A O 1
ATOM 765 N N . ASP A 1 97 ? 0.253 6.332 12.510 1.00 91.69 97 ASP A N 1
ATOM 766 C CA . ASP A 1 97 ? -0.824 6.704 13.442 1.00 91.69 97 ASP A CA 1
ATOM 767 C C . ASP A 1 97 ? -0.368 6.598 14.911 1.00 91.69 97 ASP A C 1
ATOM 769 O O . ASP A 1 97 ? -0.580 7.506 15.717 1.00 91.69 97 ASP A O 1
ATOM 773 N N . ARG A 1 98 ? 0.375 5.536 15.232 1.00 87.81 98 ARG A N 1
ATOM 774 C CA . ARG A 1 98 ? 0.807 5.176 16.593 1.00 87.81 98 ARG A CA 1
ATOM 775 C C . ARG A 1 98 ? 1.983 5.998 17.127 1.00 87.81 98 ARG A C 1
ATOM 777 O O . ARG A 1 98 ? 2.272 5.908 18.318 1.00 87.81 98 ARG A O 1
ATOM 784 N N . MET A 1 99 ? 2.654 6.793 16.293 1.00 76.69 99 MET A N 1
ATOM 785 C CA . MET A 1 99 ? 3.838 7.580 16.684 1.00 76.69 99 MET A CA 1
ATOM 786 C C . MET A 1 99 ? 3.535 8.791 17.601 1.00 76.69 99 MET A C 1
ATOM 788 O O . MET A 1 99 ? 4.453 9.494 17.999 1.00 76.69 99 MET A O 1
ATOM 792 N N . GLU A 1 100 ? 2.284 9.006 18.024 1.00 55.72 100 GLU A N 1
ATOM 793 C CA . GLU A 1 100 ? 1.835 10.140 18.869 1.00 55.72 100 GLU A CA 1
ATOM 794 C C . GLU A 1 100 ? 2.135 10.011 20.380 1.00 55.72 100 GLU A C 1
ATOM 796 O O . GLU A 1 100 ? 1.552 10.735 21.184 1.00 55.72 100 GLU A O 1
ATOM 801 N N . HIS A 1 101 ? 2.972 9.072 20.834 1.00 44.25 101 HIS A N 1
ATOM 802 C CA . HIS A 1 101 ? 3.217 8.855 22.279 1.00 44.25 101 HIS A CA 1
ATOM 803 C C . HIS A 1 101 ? 4.669 9.058 22.732 1.00 44.25 101 HIS A C 1
ATOM 805 O O . HIS A 1 101 ? 5.035 8.643 23.833 1.00 44.25 101 HIS A O 1
ATOM 811 N N . GLN A 1 102 ? 5.495 9.718 21.925 1.00 41.34 102 GLN A N 1
ATOM 812 C CA . GLN A 1 102 ? 6.816 10.186 22.343 1.00 41.34 102 GLN A CA 1
ATOM 813 C C . GLN A 1 102 ? 6.978 11.653 21.950 1.00 41.34 102 GLN A C 1
ATOM 815 O O . GLN A 1 102 ? 7.463 11.940 20.864 1.00 41.34 102 GLN A O 1
ATOM 820 N N . ASP A 1 103 ? 6.464 12.543 22.804 1.00 35.59 103 ASP A N 1
ATOM 821 C CA . ASP A 1 103 ? 7.191 13.679 23.406 1.00 35.59 103 ASP A CA 1
ATOM 822 C C . ASP A 1 103 ? 6.283 14.475 24.365 1.00 35.59 103 ASP A C 1
ATOM 824 O O . ASP A 1 103 ? 5.184 14.913 23.955 1.00 35.59 103 ASP A O 1
#

Organism: Fusarium odoratissimum (strain NRRL 54006) (NCBI:txid1089451)

Radius of gyration: 14.09 Å; chains: 1; bounding box: 30×30×44 Å